Protein AF-A0A525CBE5-F1 (afdb_monomer_lite)

pLDDT: mean 85.35, std 15.63, range [45.41, 97.75]

Foldseek 3Di:
DPVVVVVVVVVVVVVVVVVVLCVDPLVVLLVVLVVVCVVDPVSVVLVVVLVVDDPVVSVVSCVVDPSSVSNVVSVVSSVVVVVVVVVVVCVVVVHPVVVVVVPDDDD

Sequence (107 aa):
MEETNTSAAAKEAASVLAQAFKDSPVYEAF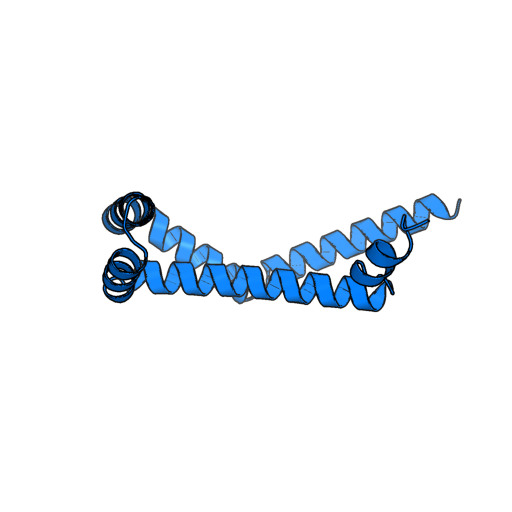VKASEELNQDEAALKLLDTLQQMGADEAEMQLQGNDLLKRFFGAQQAIIDLAVEINQMISGELGFDYASQARSGCCS

Secondary structure (DSSP, 8-state):
--HHHHHHHHHHHHHHHHHHHHTSHHHHHHHHHHHHHHH-HHHHHHHHHHTTS-HHHHHHHHHT-HHHHHHHHHHHHHHHHHHHHHHHHHHHTT--HHHHTTSS---

Structure (mmCIF, N/CA/C/O backbone):
data_AF-A0A525CBE5-F1
#
_entry.id   AF-A0A525CBE5-F1
#
loop_
_atom_site.group_PDB
_atom_site.id
_atom_site.type_symbol
_atom_site.label_atom_id
_atom_site.label_alt_id
_atom_site.label_comp_id
_atom_site.label_asym_id
_atom_site.label_entity_id
_atom_site.label_seq_id
_atom_site.pdbx_PDB_ins_code
_atom_site.Cartn_x
_atom_site.Cartn_y
_atom_site.Cartn_z
_atom_site.occupancy
_atom_site.B_iso_or_equiv
_atom_site.auth_seq_id
_atom_site.auth_comp_id
_atom_site.auth_asym_id
_atom_site.auth_atom_id
_atom_site.pdbx_PDB_model_num
ATOM 1 N N . MET A 1 1 ? 14.571 14.442 -35.324 1.00 50.03 1 MET A N 1
ATOM 2 C CA . MET A 1 1 ? 13.336 13.625 -35.270 1.00 50.03 1 MET A CA 1
ATOM 3 C C . MET A 1 1 ? 13.487 12.368 -34.397 1.00 50.03 1 MET A C 1
ATOM 5 O O . MET A 1 1 ? 12.552 11.585 -34.351 1.00 50.03 1 MET A O 1
ATOM 9 N N . GLU A 1 2 ? 14.594 12.175 -33.663 1.00 50.97 2 GLU A N 1
ATOM 10 C CA . GLU A 1 2 ? 14.754 11.028 -32.744 1.00 50.97 2 GLU A CA 1
ATOM 11 C C . GLU A 1 2 ? 14.206 11.287 -31.331 1.00 50.97 2 GLU A C 1
ATOM 13 O O . GLU A 1 2 ? 13.516 10.429 -30.789 1.00 50.97 2 GLU A O 1
ATOM 18 N N . GLU A 1 3 ? 14.400 12.483 -30.760 1.00 51.09 3 GLU A N 1
ATOM 19 C CA . GLU A 1 3 ? 13.971 12.782 -29.377 1.00 51.09 3 GLU A CA 1
ATOM 20 C C . GLU A 1 3 ? 12.451 12.665 -29.152 1.00 51.09 3 GLU A C 1
ATOM 22 O O . GLU A 1 3 ? 11.992 12.275 -28.077 1.00 51.09 3 GLU A O 1
ATOM 27 N N . THR A 1 4 ? 11.650 12.941 -30.184 1.00 55.53 4 THR A N 1
ATOM 28 C CA . THR A 1 4 ? 10.186 12.820 -30.136 1.00 55.53 4 THR A CA 1
ATOM 29 C C . THR A 1 4 ? 9.711 11.368 -30.069 1.00 55.53 4 THR A C 1
ATOM 31 O O . THR A 1 4 ? 8.698 11.094 -29.428 1.00 55.53 4 THR A O 1
ATOM 34 N N . ASN A 1 5 ? 10.447 10.434 -30.681 1.00 59.00 5 ASN A N 1
ATOM 35 C CA . ASN A 1 5 ? 10.090 9.013 -30.685 1.00 59.00 5 ASN A CA 1
ATOM 36 C C . ASN A 1 5 ? 10.442 8.342 -29.352 1.00 59.00 5 ASN A C 1
ATOM 38 O O . ASN A 1 5 ? 9.651 7.551 -28.841 1.00 59.00 5 ASN A O 1
ATOM 42 N N . THR A 1 6 ? 11.568 8.717 -28.738 1.00 64.31 6 THR A N 1
ATOM 43 C CA . THR A 1 6 ? 11.980 8.193 -27.426 1.00 64.31 6 THR A CA 1
ATOM 44 C C . THR A 1 6 ? 11.036 8.648 -26.310 1.00 64.31 6 THR A C 1
ATOM 46 O O . THR A 1 6 ? 10.653 7.849 -25.458 1.00 64.31 6 THR A O 1
ATOM 49 N N . SER A 1 7 ? 10.581 9.908 -26.337 1.00 79.00 7 SER A N 1
ATOM 50 C CA . SER A 1 7 ? 9.611 10.415 -25.355 1.00 79.00 7 SER A CA 1
ATOM 51 C C . SER A 1 7 ? 8.237 9.743 -25.475 1.00 79.00 7 SER A C 1
ATOM 53 O O . SER A 1 7 ? 7.606 9.448 -24.461 1.00 79.00 7 SER A O 1
ATOM 55 N N . ALA A 1 8 ? 7.772 9.475 -26.700 1.00 85.75 8 ALA A N 1
ATOM 56 C CA . ALA A 1 8 ? 6.510 8.775 -26.925 1.00 85.75 8 ALA A CA 1
ATOM 57 C C . ALA A 1 8 ? 6.573 7.315 -26.444 1.00 85.75 8 ALA A C 1
ATOM 59 O O . ALA A 1 8 ? 5.677 6.872 -25.729 1.00 85.75 8 ALA A O 1
ATOM 60 N N . ALA A 1 9 ? 7.660 6.603 -26.755 1.00 85.19 9 ALA A N 1
ATOM 61 C CA . ALA A 1 9 ? 7.865 5.227 -26.306 1.00 85.19 9 ALA A CA 1
ATOM 62 C C . ALA A 1 9 ? 7.957 5.115 -24.773 1.00 85.19 9 ALA A C 1
ATOM 64 O O . ALA A 1 9 ? 7.350 4.224 -24.185 1.00 85.19 9 ALA A O 1
ATOM 65 N N . ALA A 1 10 ? 8.651 6.049 -24.11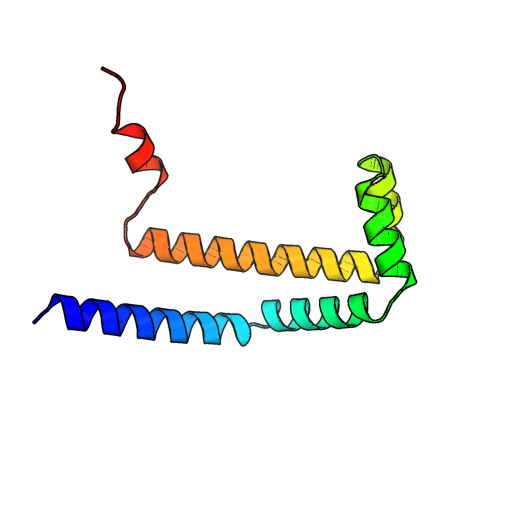1 1.00 85.94 10 ALA A N 1
ATOM 66 C CA . ALA A 1 10 ? 8.731 6.083 -22.651 1.00 85.94 10 ALA A CA 1
ATOM 67 C C . ALA A 1 10 ? 7.360 6.320 -21.992 1.00 85.94 10 ALA A C 1
ATOM 69 O O . ALA A 1 10 ? 7.043 5.695 -20.981 1.00 85.94 10 ALA A O 1
ATOM 70 N N . LYS A 1 11 ? 6.522 7.191 -22.574 1.00 90.00 11 LYS A N 1
ATOM 71 C CA . LYS A 1 11 ? 5.150 7.423 -22.091 1.00 90.00 11 LYS A CA 1
ATOM 72 C C . LYS A 1 11 ? 4.273 6.185 -22.239 1.00 90.00 11 LYS A C 1
ATOM 74 O O . LYS A 1 11 ? 3.536 5.862 -21.313 1.00 90.00 11 LYS A O 1
ATOM 79 N N . GLU A 1 12 ? 4.375 5.493 -23.370 1.00 91.88 12 GLU A N 1
ATOM 80 C CA . GLU A 1 12 ? 3.633 4.253 -23.598 1.00 91.88 12 GLU A CA 1
ATOM 81 C C . GLU A 1 12 ? 4.052 3.171 -22.595 1.00 91.88 12 GLU A C 1
ATOM 83 O O . GLU A 1 12 ? 3.205 2.582 -21.927 1.00 91.88 12 GLU A O 1
ATOM 88 N N . ALA A 1 13 ? 5.360 2.979 -22.394 1.00 89.00 13 ALA A N 1
ATOM 89 C CA . ALA A 1 13 ? 5.881 2.033 -21.411 1.00 89.00 13 ALA A CA 1
ATOM 90 C C . ALA A 1 13 ? 5.416 2.360 -19.981 1.00 89.00 13 ALA A C 1
ATOM 92 O O . ALA A 1 13 ? 5.001 1.464 -19.247 1.00 89.00 13 ALA A O 1
ATOM 93 N N . ALA A 1 14 ? 5.414 3.641 -19.596 1.00 90.56 14 ALA A N 1
ATOM 94 C CA . ALA A 1 14 ? 4.895 4.075 -18.301 1.00 90.56 14 ALA A CA 1
ATOM 95 C C . ALA A 1 14 ? 3.390 3.794 -18.150 1.00 90.56 14 ALA A C 1
ATOM 97 O O . ALA A 1 14 ? 2.945 3.402 -17.073 1.00 90.56 14 AL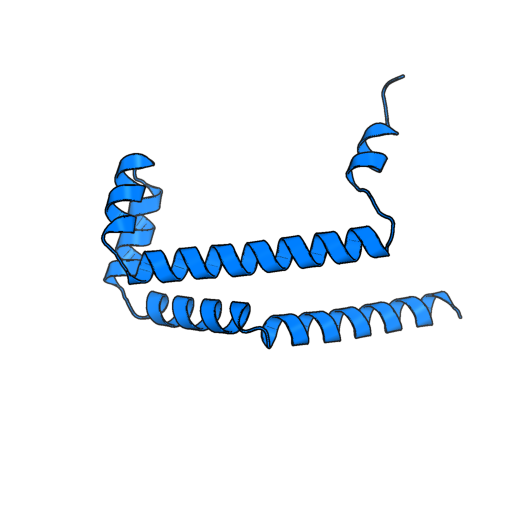A A O 1
ATOM 98 N N . SER A 1 15 ? 2.609 3.955 -19.222 1.00 93.69 15 SER A N 1
ATOM 99 C CA . SER A 1 15 ? 1.179 3.633 -19.226 1.00 93.69 15 SER A CA 1
ATOM 100 C C . SER A 1 15 ? 0.942 2.131 -19.038 1.00 93.69 15 SER A C 1
ATOM 102 O O . SER A 1 15 ? 0.128 1.735 -18.203 1.00 93.69 15 SER A O 1
ATOM 104 N N . VAL A 1 16 ? 1.695 1.290 -19.755 1.00 95.31 16 VAL A N 1
ATOM 105 C CA . VAL A 1 16 ? 1.637 -0.174 -19.616 1.00 95.31 16 VAL A CA 1
ATOM 106 C C . VAL A 1 16 ? 2.013 -0.607 -18.198 1.00 95.31 16 VAL A C 1
ATOM 108 O O . VAL A 1 16 ? 1.298 -1.403 -17.593 1.00 95.31 16 VAL A O 1
ATOM 111 N N . LEU A 1 17 ? 3.086 -0.045 -17.634 1.00 93.94 17 LEU A N 1
ATOM 112 C CA . LEU A 1 17 ? 3.497 -0.321 -16.258 1.00 93.94 17 LEU A CA 1
ATOM 113 C C . LEU A 1 17 ? 2.420 0.091 -15.246 1.00 93.94 17 LEU A C 1
ATOM 115 O O . LEU A 1 17 ? 2.094 -0.680 -14.348 1.00 93.94 17 LEU A O 1
ATOM 119 N N . ALA A 1 18 ? 1.844 1.288 -15.395 1.00 94.06 18 ALA A N 1
ATOM 120 C CA . ALA A 1 18 ? 0.790 1.769 -14.507 1.00 94.06 18 ALA A CA 1
ATOM 121 C C . ALA A 1 18 ? -0.453 0.870 -14.553 1.00 94.06 18 ALA A C 1
ATOM 123 O O . ALA A 1 18 ? -1.095 0.662 -13.524 1.00 94.06 18 ALA A O 1
ATOM 124 N N . GLN A 1 19 ? -0.784 0.327 -15.727 1.00 95.81 19 GLN A N 1
ATOM 125 C CA . GLN A 1 19 ? -1.881 -0.623 -15.870 1.00 95.81 19 GLN A CA 1
ATOM 126 C C . GLN A 1 19 ? -1.547 -1.967 -15.211 1.00 95.81 19 GLN A C 1
ATOM 128 O O . GLN A 1 19 ? -2.324 -2.438 -14.388 1.00 95.81 19 GLN A O 1
ATOM 133 N N . ALA A 1 20 ? -0.360 -2.525 -15.463 1.00 95.19 20 ALA A N 1
ATOM 134 C CA . ALA A 1 20 ? 0.085 -3.765 -14.825 1.00 95.19 20 ALA A CA 1
ATOM 135 C C . ALA A 1 20 ? 0.137 -3.657 -13.289 1.00 95.19 20 ALA A C 1
ATOM 137 O O . ALA A 1 20 ? -0.204 -4.604 -12.585 1.00 95.19 20 ALA A O 1
ATOM 138 N N . PHE A 1 21 ? 0.519 -2.490 -12.761 1.00 94.81 21 PHE A N 1
ATOM 139 C CA . PHE A 1 21 ? 0.486 -2.217 -11.327 1.00 94.81 21 PHE A CA 1
ATOM 140 C C . PHE A 1 21 ? -0.944 -2.235 -10.774 1.00 94.81 21 PHE A C 1
ATOM 142 O O . PHE A 1 21 ? -1.185 -2.857 -9.742 1.00 94.81 21 PHE A O 1
ATOM 149 N N . LYS A 1 22 ? -1.904 -1.603 -11.463 1.00 94.31 22 LYS A N 1
ATOM 150 C CA . LYS A 1 22 ? -3.324 -1.606 -11.064 1.00 94.31 22 LYS A CA 1
ATOM 151 C C . LYS A 1 22 ? -3.969 -2.986 -11.154 1.00 94.31 22 LYS A C 1
ATOM 153 O O . LYS A 1 22 ? -4.806 -3.311 -10.324 1.00 94.31 22 LYS A O 1
ATOM 158 N N . ASP A 1 23 ? -3.559 -3.789 -12.127 1.00 96.19 23 ASP A N 1
ATOM 159 C CA . ASP A 1 23 ? -4.053 -5.156 -12.310 1.00 96.19 23 ASP A CA 1
ATOM 160 C C . ASP A 1 23 ? -3.351 -6.159 -11.377 1.00 96.19 23 ASP A C 1
ATOM 162 O O . ASP A 1 23 ? -3.644 -7.356 -11.398 1.00 96.19 23 ASP A O 1
ATOM 166 N N . SER A 1 24 ? -2.404 -5.694 -10.554 1.00 96.25 24 SER A N 1
ATOM 167 C CA . SER A 1 24 ? -1.698 -6.555 -9.616 1.00 96.25 24 SER A CA 1
ATOM 168 C C . SER A 1 24 ? -2.603 -6.972 -8.447 1.00 96.25 24 SER A C 1
ATOM 170 O O . SER A 1 24 ? -3.380 -6.161 -7.931 1.00 96.25 24 SER A O 1
ATOM 172 N N . PRO A 1 25 ? -2.445 -8.205 -7.932 1.00 96.81 25 PRO A N 1
ATOM 173 C CA . PRO A 1 25 ? -3.182 -8.655 -6.749 1.00 96.81 25 PRO A CA 1
ATOM 174 C C . PRO A 1 25 ? -2.855 -7.820 -5.501 1.00 96.81 25 PRO A C 1
ATOM 176 O O . PRO A 1 25 ? -3.662 -7.734 -4.579 1.00 96.81 25 PRO A O 1
ATOM 179 N N . VAL A 1 26 ? -1.680 -7.181 -5.469 1.00 96.38 26 VAL A N 1
ATOM 180 C CA . VAL A 1 26 ? -1.266 -6.278 -4.387 1.00 96.38 26 VAL A CA 1
ATOM 181 C C . VAL A 1 26 ? -2.106 -5.000 -4.399 1.00 96.38 26 VAL A C 1
ATOM 183 O O . VAL A 1 26 ? -2.583 -4.571 -3.348 1.00 96.38 26 VAL A O 1
ATOM 186 N N . TYR A 1 27 ? -2.335 -4.417 -5.580 1.00 96.00 27 TYR A N 1
ATOM 187 C CA . TYR A 1 27 ? -3.195 -3.245 -5.726 1.00 96.00 27 TYR A CA 1
ATOM 188 C C . TYR A 1 27 ? -4.649 -3.570 -5.379 1.00 96.00 27 TYR A C 1
ATOM 190 O O . TYR A 1 27 ? -5.269 -2.833 -4.615 1.00 96.00 27 TYR A O 1
ATOM 198 N N . GLU A 1 28 ? -5.173 -4.701 -5.860 1.00 97.00 28 GLU A N 1
ATOM 199 C CA . GLU A 1 28 ? -6.527 -5.158 -5.522 1.00 97.00 28 GLU A CA 1
ATOM 200 C C . GLU A 1 28 ? -6.705 -5.342 -4.006 1.00 97.00 28 GLU A C 1
ATOM 202 O O . GLU A 1 28 ? -7.669 -4.839 -3.423 1.00 97.00 28 GLU A O 1
ATOM 207 N N . ALA A 1 29 ? -5.752 -6.003 -3.341 1.00 96.06 29 ALA A N 1
ATOM 208 C CA . ALA A 1 29 ? -5.784 -6.198 -1.894 1.00 96.06 29 ALA A CA 1
ATOM 209 C C . ALA A 1 29 ? -5.758 -4.866 -1.126 1.00 96.06 29 ALA A C 1
ATOM 211 O O . ALA A 1 29 ? -6.493 -4.707 -0.148 1.00 96.06 29 ALA A O 1
ATOM 212 N N . PHE A 1 30 ? -4.953 -3.900 -1.578 1.00 97.62 30 PHE A N 1
ATOM 213 C CA . PHE A 1 30 ? -4.902 -2.561 -0.994 1.00 97.62 30 PHE A CA 1
ATOM 214 C C . PHE A 1 30 ? -6.217 -1.797 -1.173 1.00 97.62 30 PHE A C 1
ATOM 216 O O . PHE A 1 30 ? -6.724 -1.229 -0.203 1.00 97.62 30 PHE A O 1
ATOM 223 N N . VAL A 1 31 ? -6.796 -1.804 -2.378 1.00 97.75 31 VAL A N 1
ATOM 224 C CA . VAL A 1 31 ? -8.090 -1.156 -2.651 1.00 97.75 31 VAL A CA 1
ATOM 225 C C . VAL A 1 31 ? -9.170 -1.752 -1.759 1.00 97.75 31 VAL A C 1
ATOM 227 O O . VAL A 1 31 ? -9.840 -1.013 -1.042 1.00 97.75 31 VAL A O 1
ATOM 230 N N . LYS A 1 32 ? -9.271 -3.083 -1.711 1.00 97.50 32 LYS A N 1
ATOM 231 C CA . LYS A 1 32 ? -10.256 -3.773 -0.877 1.00 97.50 32 LYS A CA 1
ATOM 232 C C . LYS A 1 32 ? -10.101 -3.432 0.606 1.00 97.50 32 LYS A C 1
ATOM 234 O O . LYS A 1 32 ? -11.080 -3.092 1.262 1.00 97.50 32 LYS A O 1
ATOM 239 N N . ALA A 1 33 ? -8.883 -3.490 1.144 1.00 96.50 33 ALA A N 1
ATOM 240 C CA . ALA A 1 33 ? -8.649 -3.154 2.547 1.00 96.50 33 ALA A CA 1
ATOM 241 C C . ALA A 1 33 ? -8.955 -1.675 2.849 1.00 96.50 33 ALA A C 1
ATOM 243 O O . ALA A 1 33 ? -9.429 -1.353 3.937 1.00 96.50 33 ALA A O 1
ATOM 244 N N . SER A 1 34 ? -8.723 -0.782 1.882 1.00 96.19 34 SER A N 1
ATOM 245 C CA . SER A 1 34 ? -9.059 0.642 1.991 1.00 96.19 34 SER A CA 1
ATOM 246 C C . SER A 1 34 ? -10.569 0.878 1.983 1.00 96.19 34 SER A C 1
ATOM 248 O O . SER A 1 34 ? -11.070 1.691 2.755 1.00 96.19 34 SER A O 1
ATOM 250 N N . GLU A 1 35 ? -11.311 0.167 1.133 1.00 97.50 35 GLU A N 1
ATOM 251 C CA . GLU A 1 35 ? -12.775 0.213 1.105 1.00 97.50 35 GLU A CA 1
ATOM 252 C C . GLU A 1 35 ? -13.380 -0.311 2.410 1.00 97.50 35 GLU A C 1
ATOM 254 O O . GLU A 1 35 ? -14.252 0.348 2.974 1.00 97.50 35 GLU A O 1
ATOM 259 N N . GLU A 1 36 ? -12.881 -1.442 2.921 1.00 96.88 36 GLU A N 1
ATOM 260 C CA . GLU A 1 36 ? -13.303 -1.992 4.214 1.00 96.88 36 GLU A CA 1
ATOM 261 C C . GLU A 1 36 ? -13.025 -0.998 5.360 1.00 96.88 36 GLU A C 1
ATOM 263 O O . GLU A 1 36 ? -13.897 -0.773 6.198 1.00 96.88 36 GLU A O 1
ATOM 268 N N . LEU A 1 37 ? -11.854 -0.344 5.375 1.00 96.38 37 LEU A N 1
ATOM 269 C CA . LEU A 1 37 ? -11.519 0.679 6.374 1.00 96.38 37 LEU A CA 1
ATOM 270 C C . LEU A 1 37 ? -12.435 1.906 6.288 1.00 96.38 37 LEU A C 1
ATOM 272 O O . LEU A 1 37 ? -12.919 2.382 7.310 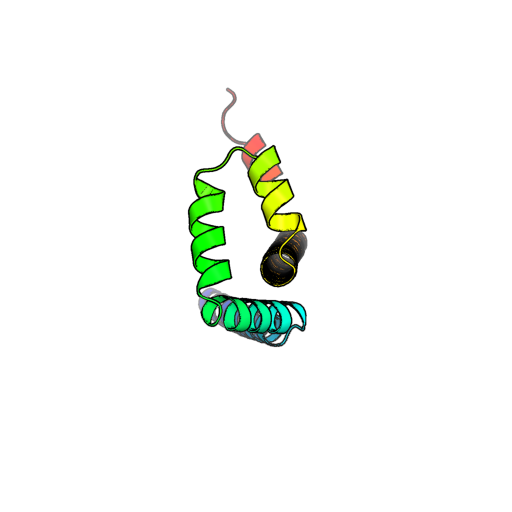1.00 96.38 37 LEU A O 1
ATOM 276 N N . ASN A 1 38 ? -12.710 2.405 5.082 1.00 95.56 38 ASN A N 1
ATOM 277 C CA . ASN A 1 38 ? -13.555 3.587 4.884 1.00 95.56 38 ASN A CA 1
ATOM 278 C C . ASN A 1 38 ? -15.008 3.381 5.340 1.00 95.56 38 ASN A C 1
ATOM 280 O O . ASN A 1 38 ? -15.725 4.357 5.558 1.00 95.56 38 ASN A O 1
ATOM 284 N N . GLN A 1 39 ? -15.450 2.130 5.464 1.00 96.56 39 GLN A N 1
ATOM 285 C CA . GLN A 1 39 ? -16.788 1.771 5.933 1.00 96.56 39 GLN A CA 1
ATOM 286 C C . GLN A 1 39 ? -16.852 1.532 7.451 1.00 96.56 39 GLN A C 1
ATOM 288 O O . GLN A 1 39 ? -17.951 1.447 8.000 1.00 96.56 39 GLN A O 1
ATOM 293 N N . ASP A 1 40 ? -15.710 1.446 8.140 1.00 96.69 40 ASP A N 1
ATOM 294 C CA . ASP A 1 40 ? -15.636 1.189 9.578 1.00 96.69 40 ASP A CA 1
ATOM 295 C C . ASP A 1 40 ? -15.256 2.464 10.350 1.00 96.69 40 ASP A C 1
ATOM 297 O O . ASP A 1 40 ? -14.086 2.804 10.548 1.00 96.69 40 ASP A O 1
ATOM 301 N N . GLU A 1 41 ? -16.275 3.177 10.836 1.00 95.38 41 GLU A N 1
ATOM 302 C CA . GLU A 1 41 ? -16.089 4.403 11.620 1.00 95.38 41 GLU A CA 1
ATOM 303 C C . GLU A 1 41 ? -15.271 4.194 12.904 1.00 95.38 41 GLU A C 1
ATOM 305 O O . GLU A 1 41 ? -14.608 5.125 13.370 1.00 95.38 41 GLU A O 1
ATOM 310 N N . ALA A 1 42 ? -15.338 3.008 13.517 1.00 93.62 42 ALA A N 1
ATOM 311 C CA . ALA A 1 42 ? -14.611 2.725 14.749 1.00 93.62 42 ALA A CA 1
ATOM 312 C C . ALA A 1 42 ? -13.119 2.542 14.459 1.00 93.62 42 ALA A C 1
ATOM 314 O O . ALA A 1 42 ? -12.284 3.096 15.175 1.00 93.62 42 ALA A O 1
ATOM 315 N N . ALA A 1 43 ? -12.785 1.834 13.380 1.00 93.75 43 ALA A N 1
ATOM 316 C CA . ALA A 1 43 ? -11.414 1.692 12.915 1.00 93.75 43 ALA A CA 1
ATOM 317 C C . ALA A 1 43 ? -10.821 3.029 12.448 1.00 93.75 43 ALA A C 1
ATOM 319 O O . ALA A 1 43 ? -9.671 3.314 12.774 1.00 93.75 43 ALA A O 1
ATOM 320 N N . LEU A 1 44 ? -11.597 3.886 11.773 1.00 94.56 44 LEU A N 1
ATOM 321 C CA . LEU A 1 44 ? -11.157 5.237 11.398 1.00 94.56 44 LEU A CA 1
ATOM 322 C C . LEU A 1 44 ? -10.868 6.118 12.621 1.00 94.56 44 LEU A C 1
ATOM 324 O O . LEU A 1 44 ? -9.840 6.787 12.672 1.00 94.56 44 LEU A O 1
ATOM 328 N N . LYS A 1 45 ? -11.735 6.092 13.641 1.00 94.31 45 LYS A N 1
ATOM 329 C CA . LYS A 1 45 ? -11.485 6.808 14.906 1.00 94.31 45 LYS A CA 1
ATOM 330 C C . LYS A 1 45 ? -10.257 6.272 15.631 1.00 94.31 45 LYS A C 1
ATOM 332 O O . LYS A 1 45 ? -9.485 7.049 16.193 1.00 94.31 45 LYS A O 1
ATOM 337 N N . LEU A 1 46 ? -10.072 4.952 15.622 1.00 93.19 46 LEU A N 1
ATOM 338 C CA . LEU A 1 46 ? -8.881 4.334 16.186 1.00 93.19 46 LEU A CA 1
ATOM 339 C C . LEU A 1 46 ? -7.632 4.801 15.432 1.00 93.19 46 LEU A C 1
ATOM 341 O O . LEU A 1 46 ? -6.689 5.229 16.082 1.00 93.19 46 LEU A O 1
ATOM 345 N N . LEU A 1 47 ? -7.649 4.823 14.096 1.00 90.69 47 LEU A N 1
ATOM 346 C CA . LEU A 1 47 ? -6.553 5.331 13.264 1.00 90.69 47 LEU A CA 1
ATOM 347 C C . LEU A 1 47 ? -6.137 6.759 13.653 1.00 90.69 47 LEU A C 1
ATOM 349 O O . LEU A 1 47 ? -4.949 7.027 13.820 1.00 90.69 47 LEU A O 1
ATOM 353 N N . ASP A 1 48 ? -7.112 7.647 13.842 1.00 90.69 48 ASP A N 1
ATOM 354 C CA . ASP A 1 48 ? -6.885 9.043 14.241 1.00 90.69 48 ASP A CA 1
ATOM 355 C C . ASP A 1 48 ? -6.268 9.139 15.649 1.00 90.69 48 ASP A C 1
ATOM 357 O O . ASP A 1 48 ? -5.381 9.949 15.920 1.00 90.69 48 ASP A O 1
ATOM 361 N N . THR A 1 49 ? -6.689 8.241 16.545 1.00 91.31 49 THR A N 1
ATOM 362 C CA . THR A 1 49 ? -6.170 8.149 17.916 1.00 91.31 49 THR A CA 1
ATOM 363 C C . THR A 1 49 ? -4.747 7.586 17.947 1.00 91.31 49 THR A C 1
ATOM 365 O O . THR A 1 49 ? -3.906 8.087 18.690 1.00 91.31 49 THR A O 1
ATOM 368 N N . LEU A 1 50 ? -4.443 6.586 17.111 1.00 89.88 50 LEU A N 1
ATOM 369 C CA . LEU A 1 50 ? -3.118 5.961 17.026 1.00 89.88 50 LEU A CA 1
ATOM 370 C C . LEU A 1 50 ? -2.024 6.978 16.683 1.00 89.88 50 LEU A C 1
ATOM 372 O O . LEU A 1 50 ? -0.913 6.865 17.190 1.00 89.88 50 LEU A O 1
ATOM 376 N N . GLN A 1 51 ? -2.336 8.001 15.879 1.00 82.69 51 GLN A N 1
ATOM 377 C CA . GLN A 1 51 ? -1.392 9.073 15.531 1.00 82.69 51 GLN A CA 1
ATOM 378 C C . GLN A 1 51 ? -0.952 9.920 16.736 1.00 82.69 51 GLN A C 1
ATOM 380 O O . GLN A 1 51 ? 0.069 10.603 16.669 1.00 82.69 51 GLN A O 1
ATOM 385 N N . GLN A 1 52 ? -1.720 9.893 17.826 1.00 89.88 52 GLN A N 1
ATOM 386 C CA . GLN A 1 52 ? -1.466 10.657 19.049 1.00 89.88 52 GLN A CA 1
ATOM 387 C C . GLN A 1 52 ? -0.858 9.794 20.166 1.00 89.88 52 GLN A C 1
ATOM 389 O O . GLN A 1 52 ? -0.441 10.328 21.194 1.00 89.88 52 GLN A O 1
ATOM 394 N N . MET A 1 53 ? -0.817 8.472 19.980 1.00 91.19 53 MET A N 1
ATOM 395 C CA . MET A 1 53 ? -0.326 7.503 20.959 1.00 91.19 53 MET A CA 1
ATOM 396 C C . MET A 1 53 ? 1.193 7.309 20.877 1.00 91.19 53 MET A C 1
ATOM 398 O O . MET A 1 53 ? 1.830 7.559 19.853 1.00 91.19 53 MET A O 1
ATOM 402 N N . GLY A 1 54 ? 1.785 6.818 21.970 1.00 90.75 54 GLY A N 1
ATOM 403 C CA . GLY A 1 54 ? 3.152 6.294 21.943 1.00 90.75 54 GLY A CA 1
ATOM 404 C C . GLY A 1 54 ? 3.236 5.006 21.116 1.00 90.75 54 GLY A C 1
ATOM 405 O O . GLY A 1 54 ? 2.256 4.270 21.022 1.00 90.75 54 GLY A O 1
ATOM 406 N N . ALA A 1 55 ? 4.409 4.714 20.542 1.00 87.31 55 ALA A N 1
ATOM 407 C CA . ALA A 1 55 ? 4.601 3.586 19.622 1.00 87.31 55 ALA A CA 1
ATOM 408 C C . ALA A 1 55 ? 4.136 2.234 20.200 1.00 87.31 55 ALA A C 1
ATOM 410 O O . ALA A 1 55 ? 3.376 1.528 19.543 1.00 87.31 55 ALA A O 1
ATOM 411 N N . ASP A 1 56 ? 4.515 1.915 21.441 1.00 89.88 56 ASP A N 1
ATOM 412 C CA . ASP A 1 56 ? 4.169 0.637 22.083 1.00 89.88 56 ASP A CA 1
ATOM 413 C C . ASP A 1 56 ? 2.654 0.492 22.333 1.00 89.88 56 ASP A C 1
ATOM 415 O O . ASP A 1 56 ? 2.077 -0.588 22.197 1.00 89.88 56 ASP A O 1
ATOM 419 N N . GLU A 1 57 ? 1.985 1.592 22.690 1.00 89.81 57 GLU A N 1
ATOM 420 C CA . GLU A 1 57 ? 0.535 1.617 22.914 1.00 89.81 57 GLU A CA 1
ATOM 421 C C . GLU A 1 57 ? -0.222 1.509 21.588 1.00 89.81 57 GLU A C 1
ATOM 423 O O . GLU A 1 57 ? -1.170 0.728 21.472 1.00 89.81 57 GLU A O 1
ATOM 428 N N . ALA A 1 58 ? 0.243 2.235 20.570 1.00 89.50 58 ALA A N 1
ATOM 429 C CA . ALA A 1 58 ? -0.300 2.162 1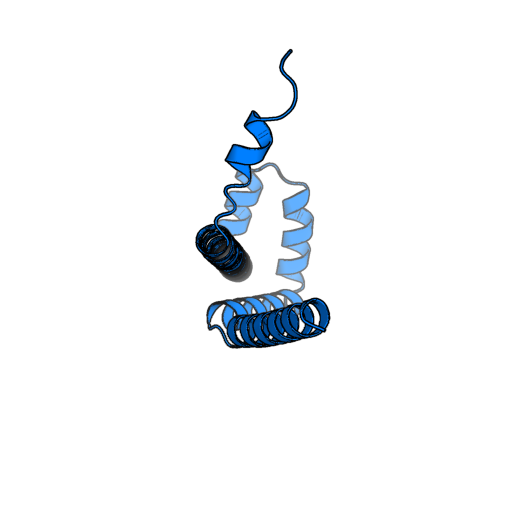9.226 1.00 89.50 58 ALA A CA 1
ATOM 430 C C . ALA A 1 58 ? -0.175 0.743 18.651 1.00 89.50 58 ALA A C 1
ATOM 432 O O . ALA A 1 58 ? -1.133 0.218 18.084 1.00 89.50 58 ALA A O 1
ATOM 433 N N . GLU A 1 59 ? 0.972 0.089 18.848 1.00 87.62 59 GLU A N 1
ATOM 434 C CA . GLU A 1 59 ? 1.190 -1.286 18.408 1.00 87.62 59 GLU A CA 1
ATOM 435 C C . GLU A 1 59 ? 0.219 -2.258 19.089 1.00 87.62 59 GLU A C 1
ATOM 437 O O . GLU A 1 59 ? -0.397 -3.087 18.417 1.00 87.62 59 GLU A O 1
ATOM 442 N N . MET A 1 60 ? 0.012 -2.133 20.401 1.00 90.06 60 MET A N 1
ATOM 443 C CA . MET A 1 60 ? -0.922 -2.994 21.131 1.00 90.06 60 MET A CA 1
ATOM 444 C C . MET A 1 60 ? -2.364 -2.843 20.626 1.00 90.06 60 MET A C 1
ATOM 446 O O . MET A 1 60 ? -3.060 -3.839 20.412 1.00 90.06 60 MET A O 1
ATOM 450 N N . GLN A 1 61 ? -2.806 -1.606 20.391 1.00 90.31 61 GLN A N 1
ATOM 451 C CA . GLN A 1 61 ? -4.136 -1.312 19.854 1.00 90.31 61 GLN A CA 1
ATOM 452 C C . GLN A 1 61 ? -4.299 -1.826 18.415 1.00 90.31 61 GLN A C 1
ATOM 454 O O . GLN A 1 61 ? -5.329 -2.408 18.072 1.00 90.31 61 GLN A O 1
ATOM 459 N N . LEU A 1 62 ? -3.261 -1.682 17.586 1.00 89.56 62 LEU A N 1
ATOM 460 C CA . LEU A 1 62 ? -3.222 -2.238 16.234 1.00 89.56 62 LEU A CA 1
ATOM 461 C C . LEU A 1 62 ? -3.321 -3.761 16.245 1.00 89.56 62 LEU A C 1
ATOM 463 O O . LEU A 1 62 ? -4.103 -4.326 15.487 1.00 89.56 62 LEU A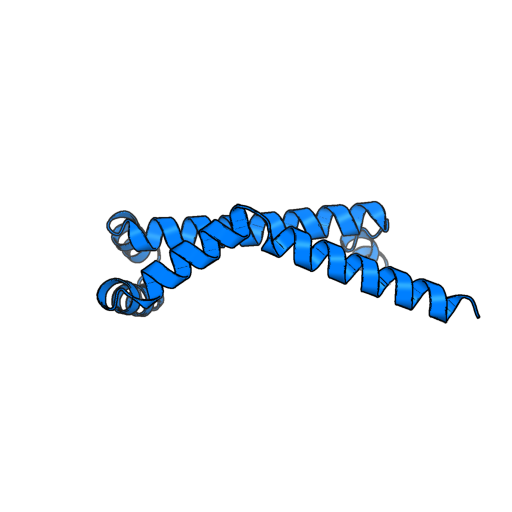 O 1
ATOM 467 N N . GLN A 1 63 ? -2.573 -4.439 17.119 1.00 88.94 63 GLN A N 1
ATOM 468 C CA . GLN A 1 63 ? -2.581 -5.901 17.204 1.00 88.94 63 GLN A CA 1
ATOM 469 C C . GLN A 1 63 ? -3.964 -6.474 17.545 1.00 88.94 63 GLN A C 1
ATOM 471 O O . GLN A 1 63 ? -4.253 -7.602 17.128 1.00 88.94 63 GLN A O 1
ATOM 476 N N . GLY A 1 64 ? -4.798 -5.699 18.247 1.00 90.75 64 GLY A N 1
ATOM 477 C CA . GLY A 1 64 ? -6.175 -6.039 18.599 1.00 90.75 64 GLY A CA 1
ATOM 478 C C . GLY A 1 64 ? -7.227 -5.728 17.528 1.00 90.75 64 GLY A C 1
ATOM 479 O O . GLY A 1 64 ? -8.388 -6.082 17.723 1.00 90.75 64 GLY A O 1
ATOM 480 N N . ASN A 1 65 ? -6.862 -5.091 16.408 1.00 92.94 65 ASN A N 1
ATOM 481 C CA . ASN A 1 65 ? -7.795 -4.732 15.340 1.00 92.94 65 ASN A CA 1
ATOM 482 C C . ASN A 1 65 ? -7.410 -5.395 14.004 1.00 92.94 65 ASN A C 1
ATOM 484 O O . ASN A 1 65 ? -6.521 -4.939 13.283 1.00 92.94 65 ASN A O 1
ATOM 488 N N . ASP A 1 66 ? -8.119 -6.467 13.643 1.00 94.19 66 ASP A N 1
ATOM 489 C CA . ASP A 1 66 ? -7.838 -7.253 12.433 1.00 94.19 66 ASP A CA 1
ATOM 490 C C . ASP A 1 66 ? -8.063 -6.486 11.122 1.00 94.19 66 ASP A C 1
ATOM 492 O O . ASP A 1 66 ? -7.446 -6.809 10.104 1.00 94.19 66 ASP A O 1
ATOM 496 N N . LEU A 1 67 ? -8.943 -5.482 11.113 1.00 94.75 67 LEU A N 1
ATOM 497 C CA . LEU A 1 67 ? -9.158 -4.633 9.943 1.00 94.75 67 LEU A CA 1
ATOM 498 C C . LEU A 1 67 ? -7.946 -3.728 9.706 1.00 94.75 67 LEU A C 1
ATOM 500 O O . LEU A 1 67 ? -7.390 -3.728 8.609 1.00 94.75 67 LEU A O 1
ATOM 504 N N . LEU A 1 68 ? -7.482 -3.030 10.745 1.00 94.19 68 LEU A N 1
ATOM 505 C CA . LEU A 1 68 ? -6.302 -2.173 10.656 1.00 94.19 68 LEU A CA 1
ATOM 506 C C . LEU A 1 68 ? -5.043 -2.979 10.332 1.00 94.19 68 LEU A C 1
ATOM 508 O O . LEU A 1 68 ? -4.265 -2.557 9.483 1.00 94.19 68 LEU A O 1
ATOM 512 N N . LYS A 1 69 ? -4.862 -4.173 10.909 1.00 94.12 69 LYS A N 1
ATOM 513 C CA . LYS A 1 69 ? -3.727 -5.051 10.558 1.00 94.12 69 LYS A CA 1
ATOM 514 C C . LYS A 1 69 ? -3.717 -5.415 9.081 1.00 94.12 69 LYS A C 1
ATOM 516 O O . LYS A 1 69 ? -2.667 -5.352 8.445 1.00 94.12 69 LYS A O 1
ATOM 521 N N . ARG A 1 70 ? -4.875 -5.787 8.528 1.00 95.00 70 ARG A N 1
ATOM 522 C CA . ARG A 1 70 ? -4.999 -6.098 7.097 1.00 95.00 70 ARG A CA 1
ATOM 523 C C . ARG A 1 70 ? -4.743 -4.866 6.236 1.00 95.00 70 ARG A C 1
ATOM 525 O O . ARG A 1 70 ? -4.016 -4.977 5.255 1.00 95.00 70 ARG A O 1
ATOM 532 N N . PHE A 1 71 ? -5.273 -3.707 6.624 1.00 95.75 71 PHE A N 1
ATOM 533 C CA . PHE A 1 71 ? -5.035 -2.446 5.926 1.00 95.75 71 PHE A CA 1
ATOM 534 C C . PHE A 1 71 ? -3.551 -2.067 5.900 1.00 95.75 71 PHE A C 1
ATOM 536 O O . PHE A 1 71 ? -2.998 -1.872 4.822 1.00 95.75 71 PHE A O 1
ATOM 543 N N . PHE A 1 72 ? -2.880 -2.031 7.053 1.00 94.44 72 PHE A N 1
ATOM 544 C CA . PHE A 1 72 ? -1.456 -1.699 7.121 1.00 94.44 72 PHE A CA 1
ATOM 545 C C . PHE A 1 72 ? -0.577 -2.747 6.436 1.00 94.44 72 PHE A C 1
ATOM 547 O O . PHE A 1 72 ? 0.388 -2.386 5.770 1.00 94.44 72 PHE A O 1
ATOM 554 N N . GLY A 1 73 ? -0.936 -4.032 6.515 1.00 95.88 73 GLY A N 1
ATOM 555 C CA . GLY A 1 73 ? -0.260 -5.083 5.755 1.00 95.88 73 GLY A CA 1
ATOM 556 C C . GLY A 1 73 ? -0.376 -4.880 4.240 1.00 95.88 73 GLY A C 1
ATOM 557 O O . GLY A 1 73 ? 0.622 -4.964 3.530 1.00 95.88 73 GLY A O 1
ATOM 558 N N . ALA A 1 74 ? -1.572 -4.555 3.740 1.00 97.19 74 ALA A N 1
ATOM 559 C CA . ALA A 1 74 ? -1.785 -4.267 2.322 1.00 97.19 74 ALA A CA 1
ATOM 560 C C . ALA A 1 74 ? -1.101 -2.958 1.884 1.00 97.19 74 ALA A C 1
ATOM 562 O O . ALA A 1 74 ? -0.549 -2.893 0.787 1.00 97.19 74 ALA A O 1
ATOM 563 N N . GLN A 1 75 ? -1.083 -1.938 2.751 1.00 96.06 75 GLN A N 1
ATOM 564 C CA . GLN A 1 75 ? -0.349 -0.689 2.537 1.00 96.06 75 GLN A CA 1
ATOM 565 C C . GLN A 1 75 ? 1.165 -0.933 2.440 1.00 96.06 75 GLN A C 1
ATOM 567 O O . GLN A 1 75 ? 1.816 -0.386 1.554 1.00 96.06 75 GLN A O 1
ATOM 572 N N . GLN A 1 76 ? 1.730 -1.772 3.309 1.00 97.00 76 GLN A N 1
ATOM 573 C CA . GLN A 1 76 ? 3.147 -2.114 3.230 1.00 97.00 76 GLN A CA 1
ATOM 574 C C . GLN A 1 76 ? 3.454 -2.885 1.942 1.00 97.00 76 GLN A C 1
ATOM 576 O O . GLN A 1 76 ? 4.390 -2.533 1.233 1.00 97.00 76 GLN A O 1
ATOM 581 N N . ALA A 1 77 ? 2.618 -3.859 1.575 1.00 96.94 77 ALA A N 1
ATOM 582 C CA . ALA A 1 77 ? 2.817 -4.646 0.359 1.00 96.94 77 ALA A CA 1
ATOM 583 C C . ALA A 1 77 ? 2.814 -3.785 -0.920 1.00 96.94 77 ALA A C 1
ATOM 585 O O . ALA A 1 77 ? 3.629 -4.014 -1.814 1.00 96.94 77 ALA A O 1
ATOM 586 N N . ILE A 1 78 ? 1.932 -2.780 -1.019 1.00 96.25 78 ILE A N 1
ATOM 587 C CA . ILE A 1 78 ? 1.908 -1.878 -2.181 1.00 96.25 78 ILE A CA 1
ATOM 588 C C . ILE A 1 78 ? 3.124 -0.939 -2.218 1.00 96.25 78 ILE A C 1
ATOM 590 O O . ILE A 1 78 ? 3.625 -0.639 -3.303 1.00 96.25 78 ILE A O 1
ATOM 594 N N . ILE A 1 79 ? 3.632 -0.512 -1.055 1.00 95.19 79 ILE A N 1
ATOM 595 C CA . ILE A 1 79 ? 4.880 0.259 -0.946 1.00 95.19 79 ILE A CA 1
ATOM 596 C C . ILE A 1 79 ? 6.068 -0.597 -1.390 1.00 95.19 79 ILE A C 1
ATOM 598 O O . ILE A 1 79 ? 6.869 -0.140 -2.205 1.00 95.19 79 ILE A O 1
ATOM 602 N N . ASP A 1 80 ? 6.157 -1.837 -0.911 1.00 96.00 80 ASP A N 1
ATOM 603 C CA . ASP A 1 80 ? 7.240 -2.763 -1.249 1.00 96.00 80 ASP A CA 1
ATOM 604 C C . ASP A 1 80 ? 7.277 -3.042 -2.755 1.00 96.00 80 ASP A C 1
ATOM 606 O O . ASP A 1 80 ? 8.334 -2.932 -3.377 1.00 96.00 80 ASP A O 1
ATOM 610 N N . LEU A 1 81 ? 6.114 -3.289 -3.371 1.00 94.75 81 LEU A N 1
ATOM 611 C CA . LEU A 1 81 ? 6.005 -3.463 -4.820 1.00 94.75 81 LEU A CA 1
ATOM 612 C C . LEU A 1 81 ? 6.473 -2.213 -5.584 1.00 94.75 81 LEU A C 1
ATOM 614 O O . LEU A 1 81 ? 7.185 -2.322 -6.582 1.00 94.75 81 LEU A O 1
ATOM 618 N N . ALA A 1 82 ? 6.102 -1.014 -5.125 1.00 92.38 82 ALA A N 1
ATOM 619 C CA . ALA A 1 82 ? 6.544 0.230 -5.753 1.00 92.38 82 ALA A CA 1
ATOM 620 C C . ALA A 1 82 ? 8.067 0.429 -5.637 1.00 92.38 82 ALA A C 1
ATOM 622 O O . ALA A 1 82 ? 8.708 0.875 -6.594 1.00 92.38 82 ALA A O 1
ATOM 623 N N . VAL A 1 83 ? 8.658 0.071 -4.493 1.00 93.38 83 VAL A N 1
ATOM 624 C CA . VAL A 1 83 ? 10.111 0.099 -4.280 1.00 93.38 83 VAL A CA 1
ATOM 625 C C . VAL A 1 83 ? 10.816 -0.894 -5.204 1.00 93.38 83 VAL A C 1
ATOM 627 O O . VAL A 1 83 ? 11.796 -0.517 -5.847 1.00 93.38 83 VAL A O 1
ATOM 630 N N . GLU A 1 84 ? 10.312 -2.122 -5.318 1.00 92.88 84 GLU A N 1
ATOM 631 C CA . GLU A 1 84 ? 10.867 -3.159 -6.194 1.00 92.88 84 GLU A CA 1
ATOM 632 C C . GLU A 1 84 ? 10.841 -2.722 -7.666 1.00 92.88 84 GLU A C 1
ATOM 634 O O . GLU A 1 84 ? 11.858 -2.780 -8.358 1.00 92.88 84 GLU A O 1
ATOM 639 N N . ILE A 1 85 ? 9.707 -2.188 -8.132 1.00 91.88 85 ILE A N 1
ATOM 640 C CA . ILE A 1 85 ? 9.572 -1.633 -9.486 1.00 91.88 85 ILE A CA 1
ATOM 641 C C . ILE A 1 85 ? 10.601 -0.526 -9.723 1.00 91.88 85 ILE A C 1
ATOM 643 O O . ILE A 1 85 ? 11.283 -0.521 -10.750 1.00 91.88 85 ILE A O 1
ATOM 647 N N . ASN A 1 86 ? 10.752 0.400 -8.773 1.00 89.25 86 ASN A N 1
ATOM 648 C CA . ASN A 1 86 ? 11.721 1.483 -8.895 1.00 89.25 86 ASN A CA 1
ATOM 649 C C . ASN A 1 86 ? 13.169 0.967 -8.945 1.00 89.25 86 ASN A C 1
ATOM 651 O O . ASN A 1 86 ? 13.977 1.484 -9.719 1.00 89.25 86 ASN A O 1
ATOM 655 N N . GLN A 1 87 ? 13.502 -0.057 -8.155 1.00 89.94 87 GLN A N 1
ATOM 656 C CA . GLN A 1 87 ? 14.820 -0.696 -8.184 1.00 89.94 87 GLN A CA 1
ATOM 657 C C . GLN A 1 87 ? 15.093 -1.373 -9.531 1.00 89.94 87 GLN A C 1
ATOM 659 O O . GLN A 1 87 ? 16.171 -1.181 -10.090 1.00 89.94 87 GLN A O 1
ATOM 664 N N . MET A 1 88 ? 14.116 -2.096 -10.088 1.00 89.50 88 MET A N 1
ATOM 665 C CA . MET A 1 88 ? 14.240 -2.729 -11.406 1.00 89.50 88 MET A CA 1
ATOM 666 C C . MET A 1 88 ? 14.458 -1.696 -12.514 1.00 89.50 88 MET A C 1
ATOM 668 O O . MET A 1 88 ? 15.398 -1.822 -13.295 1.00 89.50 88 MET A O 1
ATOM 672 N N . ILE A 1 89 ? 13.647 -0.635 -12.549 1.00 87.56 89 ILE A N 1
ATOM 673 C CA . ILE A 1 89 ? 13.795 0.443 -13.539 1.00 87.56 89 ILE A CA 1
ATOM 674 C C . ILE A 1 89 ? 15.163 1.118 -13.401 1.00 87.56 89 ILE A C 1
ATOM 676 O O . ILE A 1 89 ? 15.844 1.340 -14.400 1.00 87.56 89 ILE A O 1
ATOM 680 N N . SER A 1 90 ? 15.585 1.425 -12.172 1.00 86.06 90 SER A N 1
ATOM 681 C CA . SER A 1 90 ? 16.884 2.060 -11.916 1.00 86.06 90 SER A CA 1
ATOM 682 C C . SER A 1 90 ? 18.049 1.174 -12.374 1.00 86.06 90 SER A C 1
ATOM 684 O O . SER A 1 90 ? 18.998 1.677 -12.977 1.00 86.06 90 SER A O 1
ATOM 686 N N . GLY A 1 91 ? 17.952 -0.142 -12.146 1.00 85.69 91 GLY A N 1
ATOM 687 C CA . GLY A 1 91 ? 18.932 -1.130 -12.600 1.00 85.69 91 GLY A CA 1
ATOM 688 C C . GLY A 1 91 ? 19.036 -1.210 -14.124 1.00 85.69 91 GLY A C 1
ATOM 689 O O . GLY A 1 91 ? 20.137 -1.123 -14.662 1.00 85.69 91 GLY A O 1
ATOM 690 N N . GLU A 1 92 ? 17.902 -1.297 -14.822 1.00 83.69 92 GLU A N 1
ATOM 691 C CA . GLU A 1 92 ? 17.852 -1.366 -16.291 1.00 83.69 92 GLU A CA 1
ATOM 692 C C . GLU A 1 92 ? 18.342 -0.079 -16.964 1.00 83.69 92 GLU A C 1
ATOM 694 O O . GLU A 1 92 ? 19.023 -0.116 -17.989 1.00 83.69 92 GLU A O 1
ATOM 699 N N . LEU A 1 93 ? 18.044 1.082 -16.377 1.00 80.00 93 LEU A N 1
ATOM 700 C CA . LEU A 1 93 ? 18.529 2.362 -16.893 1.00 80.00 93 LEU A CA 1
ATOM 701 C C . LEU A 1 93 ? 20.005 2.629 -16.539 1.00 80.00 93 LEU A C 1
ATOM 703 O O . LEU A 1 93 ? 20.562 3.633 -16.984 1.00 80.00 93 LEU A O 1
ATOM 707 N N . GLY A 1 94 ? 20.643 1.761 -15.744 1.00 63.94 94 GLY A N 1
ATOM 708 C CA . GLY A 1 94 ? 22.026 1.928 -15.297 1.00 63.94 94 GLY A CA 1
ATOM 709 C C . GLY A 1 94 ? 22.231 3.126 -14.363 1.00 63.94 94 GLY A C 1
ATOM 710 O O . GLY A 1 94 ? 23.351 3.626 -14.242 1.00 63.94 94 GLY A O 1
ATOM 711 N N . PHE A 1 95 ? 21.167 3.607 -13.714 1.00 59.22 95 PHE A N 1
ATOM 712 C CA . PHE A 1 95 ? 21.236 4.699 -12.748 1.00 59.22 95 PHE A CA 1
ATOM 713 C C . PHE A 1 95 ? 21.366 4.138 -11.334 1.00 59.22 95 PHE A C 1
ATOM 715 O O . PHE A 1 95 ? 20.381 3.782 -10.692 1.00 59.22 95 PHE A O 1
ATOM 722 N N . ASP A 1 96 ? 22.588 4.138 -10.809 1.00 55.06 96 ASP A N 1
ATOM 723 C CA . ASP A 1 96 ? 22.806 4.074 -9.368 1.00 55.06 96 ASP A CA 1
ATOM 724 C C . ASP A 1 96 ? 22.744 5.508 -8.812 1.00 55.06 96 ASP A C 1
ATOM 726 O O . ASP A 1 96 ? 23.719 6.261 -8.845 1.00 55.06 96 ASP A O 1
ATOM 730 N N . TYR A 1 97 ? 21.575 5.941 -8.331 1.00 51.69 97 TYR A N 1
ATOM 731 C CA . TYR A 1 97 ? 21.427 7.278 -7.732 1.00 51.69 97 TYR A CA 1
ATOM 732 C C . TYR A 1 97 ? 22.428 7.514 -6.580 1.00 51.69 97 TYR A C 1
ATOM 734 O O . TYR A 1 97 ? 22.824 8.657 -6.333 1.00 51.69 97 TYR A O 1
ATOM 742 N N . ALA A 1 98 ? 22.905 6.452 -5.915 1.00 56.09 98 ALA A N 1
ATOM 743 C CA . ALA A 1 98 ? 23.922 6.554 -4.873 1.00 56.09 98 ALA A CA 1
ATOM 744 C C . ALA A 1 98 ? 25.335 6.827 -5.427 1.00 56.09 98 ALA A C 1
ATOM 746 O O . ALA A 1 98 ? 26.161 7.411 -4.718 1.00 56.09 98 ALA A O 1
ATOM 747 N N . SER A 1 99 ? 25.627 6.473 -6.685 1.00 49.84 99 SER A N 1
ATOM 748 C CA . SER A 1 99 ? 26.925 6.747 -7.315 1.00 49.84 99 SER A CA 1
ATOM 749 C C . SER A 1 99 ? 27.052 8.201 -7.783 1.00 49.84 99 SER A C 1
ATOM 751 O O . SER A 1 99 ? 28.145 8.763 -7.721 1.00 49.84 99 SER A O 1
ATOM 753 N N . GLN A 1 100 ? 25.947 8.849 -8.173 1.00 47.72 100 GLN A N 1
ATOM 754 C CA . GLN A 1 100 ? 25.934 10.271 -8.553 1.00 47.72 100 GLN A CA 1
ATOM 755 C C . GLN A 1 100 ? 26.073 11.220 -7.351 1.00 47.72 100 GLN A C 1
ATOM 757 O O . GLN A 1 100 ? 26.660 12.294 -7.477 1.00 47.72 100 GLN A O 1
ATOM 762 N N . ALA A 1 101 ? 25.616 10.808 -6.164 1.00 54.09 101 ALA A N 1
ATOM 763 C CA . ALA A 1 101 ? 25.775 11.588 -4.935 1.00 54.09 101 ALA A CA 1
ATOM 764 C C . ALA A 1 101 ? 27.226 11.621 -4.403 1.00 54.09 101 ALA A C 1
ATOM 766 O O . ALA A 1 101 ? 27.550 12.466 -3.573 1.00 54.09 101 ALA A O 1
ATOM 767 N N . ARG A 1 102 ? 28.120 10.733 -4.872 1.00 49.50 102 ARG A N 1
ATOM 768 C CA . ARG A 1 102 ? 29.534 10.692 -4.440 1.00 49.50 102 ARG A CA 1
ATOM 769 C C . ARG A 1 102 ? 30.511 11.414 -5.372 1.00 49.50 102 ARG A C 1
ATOM 771 O O . ARG A 1 102 ? 31.682 11.527 -5.022 1.00 49.50 102 ARG A O 1
ATOM 778 N N . SER A 1 103 ? 30.066 11.917 -6.525 1.00 54.94 103 SER A N 1
ATOM 779 C CA . SER A 1 103 ? 30.936 12.606 -7.494 1.00 54.94 103 SER A CA 1
ATOM 780 C C . SER A 1 103 ? 30.818 14.136 -7.493 1.00 54.94 103 SER A C 1
ATOM 782 O O . SER A 1 103 ? 31.426 14.785 -8.339 1.00 54.94 103 SER A O 1
ATOM 784 N N . GLY A 1 104 ? 30.065 14.736 -6.565 1.00 54.31 104 GLY A N 1
ATOM 785 C CA . GLY A 1 104 ? 29.862 16.186 -6.507 1.00 54.31 104 GLY A CA 1
ATOM 786 C C . GLY A 1 104 ? 30.206 16.784 -5.144 1.00 54.31 104 GLY A C 1
ATOM 787 O O . GLY A 1 104 ? 29.415 16.673 -4.217 1.00 54.31 104 GLY A O 1
ATOM 788 N N . CYS A 1 105 ? 31.350 17.473 -5.078 1.00 56.91 105 CYS A N 1
ATOM 789 C CA . CYS A 1 105 ? 31.788 18.399 -4.019 1.00 56.91 105 CYS A CA 1
ATOM 790 C C . CYS A 1 105 ? 32.358 17.813 -2.709 1.00 56.91 105 CYS A C 1
ATOM 792 O O . CYS A 1 105 ? 31.846 18.057 -1.620 1.00 56.91 105 CYS A O 1
ATOM 794 N N . CYS A 1 106 ? 33.545 17.205 -2.808 1.00 50.41 106 CYS A N 1
ATOM 795 C CA . CYS A 1 106 ? 34.618 17.421 -1.829 1.00 50.41 106 CYS A CA 1
ATOM 796 C C . CYS A 1 106 ? 35.906 17.806 -2.577 1.00 50.41 106 CYS A C 1
ATOM 798 O O . CYS A 1 106 ? 36.698 16.944 -2.954 1.00 50.41 106 CYS A O 1
ATOM 800 N N . SER A 1 107 ? 36.083 19.107 -2.801 1.00 45.41 107 SER A N 1
ATOM 801 C CA . SER A 1 107 ? 37.362 19.771 -3.080 1.00 45.41 107 SER A CA 1
ATOM 802 C C . SER A 1 107 ? 37.295 21.176 -2.512 1.00 45.41 107 SER A C 1
ATOM 804 O O . SER A 1 107 ? 36.285 21.842 -2.843 1.00 45.41 107 SER A O 1
#

Radius of gyration: 20.16 Å; chains: 1; bounding box: 54×28×58 Å